Protein AF-A0A838S7A2-F1 (afdb_monomer_lite)

Structure (mmCIF, N/CA/C/O backbone):
data_AF-A0A838S7A2-F1
#
_entry.id   AF-A0A838S7A2-F1
#
loop_
_atom_site.group_PDB
_atom_site.id
_atom_site.type_symbol
_atom_site.label_atom_id
_atom_site.label_alt_id
_atom_site.label_comp_id
_atom_site.label_asym_id
_atom_site.label_entity_id
_atom_site.label_seq_id
_atom_site.pdbx_PDB_ins_code
_atom_site.Cartn_x
_atom_site.Cartn_y
_atom_site.Cartn_z
_atom_site.occupancy
_atom_site.B_iso_or_equiv
_atom_site.auth_seq_id
_atom_site.auth_comp_id
_atom_site.auth_asym_id
_atom_site.auth_atom_id
_atom_site.pdbx_PDB_model_num
ATOM 1 N N . MET A 1 1 ? -54.955 55.765 93.722 1.00 52.03 1 MET A N 1
ATOM 2 C CA . MET A 1 1 ? -54.702 56.461 92.444 1.00 52.03 1 MET A CA 1
ATOM 3 C C . MET A 1 1 ? -53.681 55.641 91.677 1.00 52.03 1 MET A C 1
ATOM 5 O O . MET A 1 1 ? -52.718 55.216 92.294 1.00 52.03 1 MET A O 1
ATOM 9 N N . ALA A 1 2 ? -53.971 55.314 90.418 1.00 60.56 2 ALA A N 1
ATOM 10 C CA . ALA A 1 2 ? -53.189 54.399 89.592 1.00 60.56 2 ALA A CA 1
ATOM 11 C C . ALA A 1 2 ? -52.021 55.119 88.899 1.00 60.56 2 ALA A C 1
ATOM 13 O O . ALA A 1 2 ? -52.227 56.183 88.316 1.00 60.56 2 ALA A O 1
ATOM 14 N N . ASP A 1 3 ? -50.841 54.504 88.952 1.00 61.47 3 ASP A N 1
ATOM 15 C CA . ASP A 1 3 ? -49.668 54.816 88.130 1.00 61.47 3 ASP A CA 1
ATOM 16 C C . ASP A 1 3 ? -49.769 54.129 86.746 1.00 61.47 3 ASP A C 1
ATOM 18 O O . ASP A 1 3 ? -50.473 53.121 86.611 1.00 61.47 3 ASP A O 1
ATOM 22 N N . PRO A 1 4 ? -49.111 54.665 85.698 1.00 70.44 4 PRO A N 1
ATOM 23 C CA . PRO A 1 4 ? -49.343 54.272 84.308 1.00 70.44 4 PRO A CA 1
ATOM 24 C C . PRO A 1 4 ? -48.621 52.981 83.883 1.00 70.44 4 PRO A C 1
ATOM 26 O O . PRO A 1 4 ? -47.475 52.718 84.238 1.00 70.44 4 PRO A O 1
ATOM 29 N N . VAL A 1 5 ? -49.303 52.210 83.034 1.00 66.56 5 VAL A N 1
ATOM 30 C CA . VAL A 1 5 ? -48.802 51.024 82.323 1.00 66.56 5 VAL A CA 1
ATOM 31 C C . VAL A 1 5 ? -47.995 51.452 81.085 1.00 66.56 5 VAL A C 1
ATOM 33 O O . VAL A 1 5 ? -48.522 52.232 80.291 1.00 66.56 5 VAL A O 1
ATOM 36 N N . PRO A 1 6 ? -46.783 50.921 80.837 1.00 59.03 6 PRO A N 1
ATOM 37 C CA . PRO A 1 6 ? -46.137 51.000 79.533 1.00 59.03 6 PRO A CA 1
ATOM 38 C C . PRO A 1 6 ? -46.342 49.676 78.784 1.00 59.03 6 PRO A C 1
ATOM 40 O O . PRO A 1 6 ? -45.766 48.647 79.137 1.00 59.03 6 PRO A O 1
ATOM 43 N N . SER A 1 7 ? -47.189 49.685 77.755 1.00 60.94 7 SER A N 1
ATOM 44 C CA . SER A 1 7 ? -47.347 48.546 76.847 1.00 60.94 7 SER A CA 1
ATOM 45 C C . SER A 1 7 ? -46.321 48.649 75.727 1.00 60.94 7 SER A C 1
ATOM 47 O O . SER A 1 7 ? -46.355 49.554 74.899 1.00 60.94 7 SER A O 1
ATOM 49 N N . THR A 1 8 ? -45.397 47.705 75.791 1.00 61.09 8 THR A N 1
ATOM 50 C CA . THR A 1 8 ? -44.380 47.289 74.831 1.00 61.09 8 THR A CA 1
ATOM 51 C C . THR A 1 8 ? -44.762 47.405 73.351 1.00 61.09 8 THR A C 1
ATOM 53 O O . THR A 1 8 ? -45.829 46.966 72.927 1.00 61.09 8 THR A O 1
ATOM 56 N N . ASP A 1 9 ? -43.796 47.945 72.609 1.00 59.12 9 ASP A N 1
ATOM 57 C CA . ASP A 1 9 ? -43.583 47.942 71.159 1.00 59.12 9 ASP A CA 1
ATOM 58 C C . ASP A 1 9 ? -43.952 46.594 70.496 1.00 59.12 9 ASP A C 1
ATOM 60 O O . ASP A 1 9 ? -43.467 45.549 70.947 1.00 59.12 9 ASP A O 1
ATOM 64 N N . PRO A 1 10 ? -44.815 46.565 69.462 1.00 59.66 10 PRO A N 1
ATOM 65 C CA . PRO A 1 10 ? -45.143 45.333 68.768 1.00 59.66 10 PRO A CA 1
ATOM 66 C C . PRO A 1 10 ? -44.014 44.953 67.807 1.00 59.66 10 PRO A C 1
ATOM 68 O O . PRO A 1 10 ? -43.772 45.610 66.794 1.00 59.66 10 PRO A O 1
ATOM 71 N N . SER A 1 11 ? -43.367 43.835 68.126 1.00 57.81 11 SER A N 1
ATOM 72 C CA . SER A 1 11 ? -42.534 43.032 67.238 1.00 57.81 11 SER A CA 1
ATOM 73 C C . SER A 1 11 ? -43.092 43.020 65.810 1.00 57.81 11 SER A C 1
ATOM 75 O O . SER A 1 11 ? -44.173 42.490 65.551 1.00 57.81 11 SER A O 1
ATOM 77 N N . ARG A 1 12 ? -42.343 43.604 64.869 1.00 56.69 12 ARG A N 1
ATOM 78 C CA . ARG A 1 12 ? -42.494 43.328 63.438 1.00 56.69 12 ARG A CA 1
ATOM 79 C C . ARG A 1 12 ? -41.967 41.920 63.174 1.00 56.69 12 ARG A C 1
ATOM 81 O O . ARG A 1 12 ? -40.782 41.740 62.910 1.00 56.69 12 ARG A O 1
ATOM 88 N N . ASP A 1 13 ? -42.860 40.948 63.282 1.00 59.81 13 ASP A N 1
ATOM 89 C CA . ASP A 1 13 ? -42.707 39.637 62.664 1.00 59.81 13 ASP A CA 1
ATOM 90 C C . ASP A 1 13 ? -43.108 39.755 61.188 1.00 59.81 13 ASP A C 1
ATOM 92 O O . ASP A 1 13 ? -44.290 39.822 60.859 1.00 59.81 13 ASP A O 1
ATOM 96 N N . ASP A 1 14 ? -42.112 39.788 60.305 1.00 62.00 14 ASP A N 1
ATOM 97 C CA . ASP A 1 14 ? -42.282 39.601 58.862 1.00 62.00 14 ASP A CA 1
ATOM 98 C C . ASP A 1 14 ? -41.427 38.388 58.455 1.00 62.00 14 ASP A C 1
ATOM 100 O O . ASP A 1 14 ? -40.215 38.521 58.255 1.00 62.00 14 ASP A O 1
ATOM 104 N N . PRO A 1 15 ? -41.990 37.167 58.405 1.00 62.50 15 PRO A N 1
ATOM 105 C CA . PRO A 1 15 ? -41.345 36.039 57.770 1.00 62.50 15 PRO A CA 1
ATOM 106 C C . PRO A 1 15 ? -42.052 35.791 56.439 1.00 62.50 15 PRO A C 1
ATOM 108 O O . PRO A 1 15 ? -42.958 34.963 56.372 1.00 62.50 15 PRO A O 1
ATOM 111 N N . ASP A 1 16 ? -41.654 36.501 55.383 1.00 54.91 16 ASP A N 1
ATOM 112 C CA . ASP A 1 16 ? -42.153 36.187 54.046 1.00 54.91 16 ASP A CA 1
ATOM 113 C C . ASP A 1 16 ? -41.057 36.121 52.978 1.00 54.91 16 ASP A C 1
ATOM 115 O O . ASP A 1 16 ? -40.173 36.967 52.850 1.00 54.91 16 ASP A O 1
ATOM 119 N N . ASP A 1 17 ? -41.185 35.031 52.235 1.00 63.34 17 ASP A N 1
ATOM 120 C CA . ASP A 1 17 ? -40.637 34.710 50.932 1.00 63.34 17 ASP A CA 1
ATOM 121 C C . ASP A 1 17 ? -39.112 34.703 50.728 1.00 63.34 17 ASP A C 1
ATOM 123 O O . ASP A 1 17 ? -38.485 35.612 50.180 1.00 63.34 17 ASP A O 1
ATOM 127 N N . THR A 1 18 ? -38.498 33.553 51.018 1.00 61.59 18 THR A N 1
ATOM 128 C CA . THR A 1 18 ? -37.515 32.992 50.071 1.00 61.59 18 THR A CA 1
ATOM 129 C C . THR A 1 18 ? -37.473 31.464 50.118 1.00 61.59 18 THR A C 1
ATOM 131 O O . THR A 1 18 ? -36.409 30.850 50.197 1.00 61.59 18 THR A O 1
ATOM 134 N N . ASP A 1 19 ? -38.637 30.818 50.003 1.00 60.12 19 ASP A N 1
ATOM 135 C CA . ASP A 1 19 ? -38.698 29.387 49.682 1.00 60.12 19 ASP A CA 1
ATOM 136 C C . ASP A 1 19 ? -38.775 29.198 48.160 1.00 60.12 19 ASP A C 1
ATOM 138 O O . ASP A 1 19 ? -39.836 29.063 47.551 1.00 60.12 19 ASP A O 1
ATOM 142 N N . ARG A 1 20 ? -37.608 29.222 47.504 1.00 64.62 20 ARG A N 1
ATOM 143 C CA . ARG A 1 20 ? -37.475 28.747 46.119 1.00 64.62 20 ARG A CA 1
ATOM 144 C C . ARG A 1 20 ? -36.736 27.411 46.100 1.00 64.62 20 ARG A C 1
ATOM 146 O O . ARG A 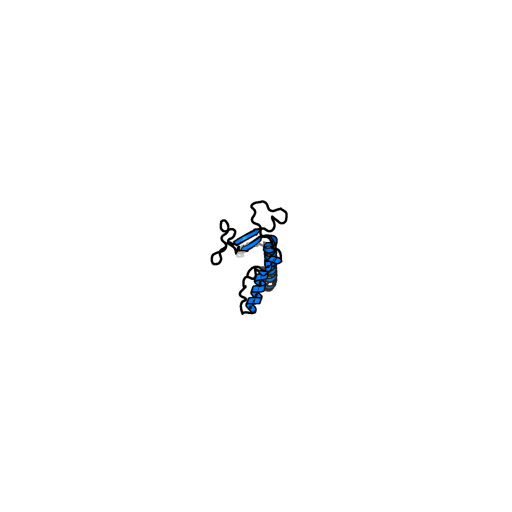1 20 ? -35.499 27.413 46.128 1.00 64.62 20 ARG A O 1
ATOM 153 N N . PRO A 1 21 ? -37.426 26.270 45.921 1.00 59.03 21 PRO A N 1
ATOM 154 C CA . PRO A 1 21 ? -36.762 25.008 45.633 1.00 59.03 21 PRO A CA 1
ATOM 155 C C . PRO A 1 21 ? -36.208 25.048 44.202 1.00 59.03 21 PRO A C 1
ATOM 157 O O . PRO A 1 21 ? -36.901 24.761 43.226 1.00 59.03 21 PRO A O 1
ATOM 160 N N . ARG A 1 22 ? -34.931 25.417 44.044 1.00 63.75 22 ARG A N 1
ATOM 161 C CA . ARG A 1 22 ? -34.247 25.293 42.747 1.00 63.75 22 ARG A CA 1
ATOM 162 C C . ARG A 1 22 ? -33.955 23.812 42.463 1.00 63.75 22 ARG A C 1
ATOM 164 O O . ARG A 1 22 ? -33.455 23.107 43.345 1.00 63.75 22 ARG A O 1
ATOM 171 N N . PRO A 1 23 ? -34.247 23.317 41.248 1.00 58.78 23 PRO A N 1
ATOM 172 C CA . PRO A 1 23 ? -34.178 21.900 40.934 1.00 58.78 23 PRO A CA 1
ATOM 173 C C . PRO A 1 23 ? -32.747 21.386 41.085 1.00 58.78 23 PRO A C 1
ATOM 175 O O . PRO A 1 23 ? -31.805 21.875 40.460 1.00 58.78 23 PRO A O 1
ATOM 178 N N . ARG A 1 24 ? -32.595 20.348 41.913 1.00 59.81 24 ARG A N 1
ATOM 179 C CA . ARG A 1 24 ? -31.386 19.529 41.993 1.00 59.81 24 ARG A CA 1
ATOM 180 C C . ARG A 1 24 ? -31.178 18.859 40.636 1.00 59.81 24 ARG A C 1
ATOM 182 O O . ARG A 1 24 ? -31.654 17.745 40.418 1.00 59.81 24 ARG A O 1
ATOM 189 N N . HIS A 1 25 ? -30.435 19.505 39.741 1.00 57.19 25 HIS A N 1
ATOM 190 C CA . HIS A 1 25 ? -29.886 18.855 38.555 1.00 57.19 25 HIS A CA 1
ATOM 191 C C . HIS A 1 25 ? -28.861 17.804 38.993 1.00 57.19 25 HIS A C 1
ATOM 193 O O . HIS A 1 25 ? -27.648 18.002 38.993 1.00 57.19 25 HIS A O 1
ATOM 199 N N . ARG A 1 26 ? -29.381 16.629 39.357 1.00 60.78 26 ARG A N 1
ATOM 200 C CA . ARG A 1 26 ? -28.657 15.363 39.366 1.00 60.78 26 ARG A CA 1
ATOM 201 C C . ARG A 1 26 ? -28.363 14.968 37.920 1.00 60.78 26 ARG A C 1
ATOM 203 O O . ARG A 1 26 ? -28.897 13.981 37.421 1.00 60.78 26 ARG A O 1
ATOM 210 N N . HIS A 1 27 ? -27.436 15.658 37.263 1.00 55.56 27 HIS A N 1
ATOM 211 C CA . HIS A 1 27 ? -26.727 15.050 36.139 1.00 55.56 27 HIS A CA 1
ATOM 212 C C . HIS A 1 27 ? -25.591 14.192 36.689 1.00 55.56 27 HIS A C 1
ATOM 214 O O . HIS A 1 27 ? -24.423 14.553 36.759 1.00 55.56 27 HIS A O 1
ATOM 220 N N . ARG A 1 28 ? -26.047 13.041 37.192 1.00 59.34 28 ARG A N 1
ATOM 221 C CA . ARG A 1 28 ? -25.452 11.713 37.067 1.00 59.34 28 ARG A CA 1
ATOM 222 C C . ARG A 1 28 ? -23.984 11.734 36.633 1.00 59.34 28 ARG A C 1
ATOM 224 O O . ARG A 1 28 ? -23.680 11.701 35.449 1.00 59.34 28 ARG A O 1
ATOM 231 N N . ARG A 1 29 ? -23.129 11.739 37.660 1.00 53.78 29 ARG A N 1
ATOM 232 C CA . ARG A 1 29 ? -21.830 11.062 37.764 1.00 53.78 29 ARG A CA 1
ATOM 233 C C . ARG A 1 29 ? -21.108 10.897 36.428 1.00 53.78 29 ARG A C 1
ATOM 235 O O . ARG A 1 29 ? -21.464 10.024 35.636 1.00 53.78 29 ARG A O 1
ATOM 242 N N . GLN A 1 30 ? -20.042 11.688 36.275 1.00 57.97 30 GLN A N 1
ATOM 243 C CA . GLN A 1 30 ? -18.845 11.363 35.498 1.00 57.97 30 GLN A CA 1
ATOM 244 C C . GLN A 1 30 ? -18.794 9.864 35.221 1.00 57.97 30 GLN A C 1
ATOM 246 O O . GLN A 1 30 ? -18.694 9.060 36.152 1.00 57.97 30 GLN A O 1
ATOM 251 N N . ARG A 1 31 ? -18.947 9.504 33.942 1.00 55.81 31 ARG A N 1
ATOM 252 C CA . ARG A 1 31 ? -18.772 8.139 33.458 1.00 55.81 31 ARG A CA 1
ATOM 253 C C . ARG A 1 31 ? -17.420 7.680 33.978 1.00 55.81 31 ARG A C 1
ATOM 255 O O . ARG A 1 31 ? -16.384 8.117 33.482 1.00 55.81 31 ARG A O 1
ATOM 262 N N . GLY A 1 32 ? -17.453 6.868 35.033 1.00 51.94 32 GLY A N 1
ATOM 263 C CA . GLY A 1 32 ? -16.267 6.247 35.581 1.00 51.94 32 GLY A CA 1
ATOM 264 C C . GLY A 1 32 ? -15.556 5.600 34.412 1.00 51.94 32 GLY A C 1
ATOM 265 O O . GLY A 1 32 ? -16.162 4.808 33.687 1.00 51.94 32 GLY A O 1
ATOM 266 N N . ARG A 1 33 ? -14.308 6.009 34.185 1.00 60.47 33 ARG A N 1
ATOM 267 C CA . ARG A 1 33 ? -13.409 5.348 33.250 1.00 60.47 33 ARG A CA 1
ATOM 268 C C . ARG A 1 33 ? -13.368 3.884 33.669 1.00 60.47 33 ARG A C 1
ATOM 270 O O . ARG A 1 33 ? -12.682 3.522 34.623 1.00 60.47 33 ARG A O 1
ATOM 277 N N . LYS A 1 34 ? -14.180 3.055 33.010 1.00 56.19 34 LYS A N 1
ATOM 278 C CA . LYS A 1 34 ? -14.180 1.611 33.197 1.00 56.19 34 LYS A CA 1
ATOM 279 C C . LYS A 1 34 ? -12.853 1.139 32.624 1.00 56.19 34 LYS A C 1
ATOM 281 O O . LYS A 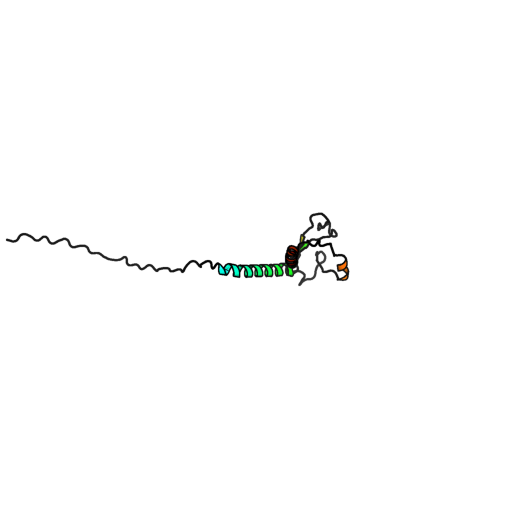1 34 ? -12.749 0.883 31.432 1.00 56.19 34 LYS A O 1
ATOM 286 N N . LYS A 1 35 ? -11.830 1.049 33.476 1.00 57.06 35 LYS A N 1
ATOM 287 C CA . LYS A 1 35 ? -10.501 0.529 33.118 1.00 57.06 35 LYS A CA 1
ATOM 288 C C . LYS A 1 35 ? -10.566 -0.883 32.503 1.00 57.06 35 LYS A C 1
ATOM 290 O O . LYS A 1 35 ? -9.664 -1.253 31.768 1.00 57.06 35 LYS A O 1
ATOM 295 N N . GLY A 1 36 ? -11.656 -1.629 32.724 1.00 59.34 36 GLY A N 1
ATOM 296 C CA . GLY A 1 36 ? -11.920 -2.916 32.067 1.00 59.34 36 GLY A CA 1
ATOM 297 C C . GLY A 1 36 ? -12.434 -2.833 30.621 1.00 59.34 36 GLY A C 1
ATOM 298 O O . GLY A 1 36 ? -12.368 -3.828 29.912 1.00 59.34 36 GLY A O 1
ATOM 299 N N . SER A 1 37 ? -12.924 -1.672 30.163 1.00 65.81 37 SER A N 1
ATOM 300 C CA . SER A 1 37 ? -13.341 -1.482 28.763 1.00 65.81 37 SER A CA 1
ATOM 301 C C . SER A 1 37 ? -12.135 -1.259 27.857 1.00 65.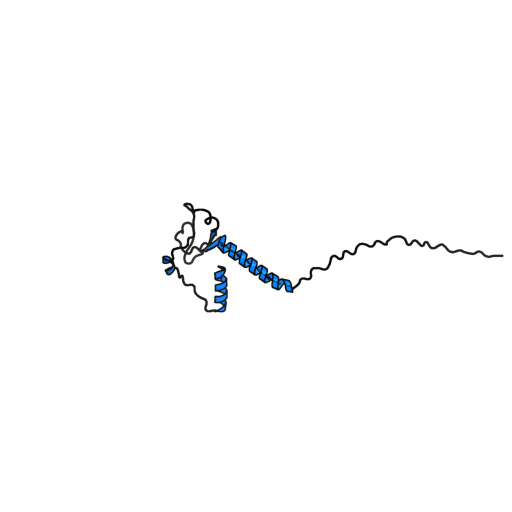81 37 SER A C 1
ATOM 303 O O . SER A 1 37 ? -12.088 -1.799 26.764 1.00 65.81 37 SER A O 1
ATOM 305 N N . PHE A 1 38 ? -11.108 -0.562 28.351 1.00 72.88 38 PHE A N 1
ATOM 306 C CA . PHE A 1 38 ? -9.920 -0.216 27.569 1.00 72.88 38 PHE A CA 1
ATOM 307 C C . PHE A 1 38 ? -9.187 -1.449 27.014 1.00 72.88 38 PHE A C 1
ATOM 309 O O . PHE A 1 38 ? -8.827 -1.477 25.845 1.00 72.88 38 PHE A O 1
ATOM 316 N N . TRP A 1 39 ? -9.047 -2.510 27.815 1.00 82.81 39 TRP A N 1
ATOM 317 C CA . TRP A 1 39 ? -8.423 -3.769 27.383 1.00 82.81 39 TRP A CA 1
ATOM 318 C C . TRP A 1 39 ? -9.261 -4.576 26.387 1.00 82.81 39 TRP A C 1
ATOM 320 O O . TRP A 1 39 ? -8.720 -5.439 25.707 1.00 82.81 39 TRP A O 1
ATOM 330 N N . ARG A 1 40 ? -10.567 -4.311 26.286 1.00 84.00 40 ARG A N 1
ATOM 331 C CA . ARG A 1 40 ? -11.461 -4.934 25.299 1.00 84.00 40 ARG A CA 1
ATOM 332 C C . ARG A 1 40 ? -11.637 -4.061 24.055 1.00 84.00 40 ARG A C 1
ATOM 334 O O . ARG A 1 40 ? -11.793 -4.585 22.959 1.00 84.00 40 ARG A O 1
ATOM 341 N N . GLU A 1 41 ? -11.584 -2.747 24.216 1.00 85.69 41 GLU A N 1
ATOM 342 C CA . GLU A 1 41 ? -11.637 -1.762 23.136 1.00 85.69 41 GLU A CA 1
ATOM 343 C C . GLU A 1 41 ? -10.328 -1.733 22.339 1.00 85.69 41 GLU A C 1
ATOM 345 O O . GLU A 1 41 ? -10.375 -1.630 21.117 1.00 85.69 41 GLU A O 1
ATOM 350 N N . LEU A 1 42 ? -9.174 -1.901 22.996 1.00 90.69 42 LEU A N 1
ATOM 351 C CA . LEU A 1 42 ? -7.861 -1.897 22.345 1.00 90.69 42 LEU A CA 1
ATOM 352 C C . LEU A 1 42 ? -7.716 -3.010 21.281 1.00 90.69 42 LEU A C 1
ATOM 354 O O . LEU A 1 42 ? -7.353 -2.674 20.154 1.00 90.69 42 LEU A O 1
ATOM 358 N N . PRO A 1 43 ? -8.049 -4.293 21.544 1.00 92.50 43 PRO A N 1
ATOM 359 C CA . PRO A 1 43 ? -8.011 -5.338 20.522 1.00 92.50 43 PRO A CA 1
ATOM 360 C C . PRO A 1 43 ? -8.985 -5.083 19.374 1.00 92.50 43 PRO A C 1
ATOM 362 O O . PRO A 1 43 ? -8.632 -5.300 18.223 1.00 92.50 43 PRO A O 1
ATOM 365 N N . ILE A 1 44 ? -10.200 -4.606 19.664 1.00 92.31 44 ILE A N 1
ATOM 366 C CA . ILE A 1 44 ? -11.203 -4.325 18.625 1.00 92.31 44 ILE A CA 1
ATOM 367 C C . ILE A 1 44 ? -10.708 -3.203 17.710 1.00 92.31 44 ILE A C 1
ATOM 369 O O . ILE A 1 44 ? -10.800 -3.323 16.488 1.00 92.31 44 ILE A O 1
ATOM 373 N N . LEU A 1 45 ? -10.147 -2.139 18.286 1.00 92.94 45 LEU A N 1
ATOM 374 C CA . LEU A 1 45 ? -9.565 -1.036 17.529 1.00 92.94 45 LEU A CA 1
ATOM 375 C C . LEU A 1 45 ? -8.374 -1.510 16.689 1.00 92.94 45 LEU A C 1
ATOM 377 O O . LEU A 1 45 ? -8.301 -1.184 15.508 1.00 92.94 45 LEU A O 1
ATOM 381 N N . LEU A 1 46 ? -7.484 -2.316 17.278 1.00 93.25 46 LEU A N 1
ATOM 382 C CA . LEU A 1 46 ? -6.323 -2.879 16.591 1.00 93.25 46 LEU A CA 1
ATOM 383 C C . LEU A 1 46 ? -6.746 -3.759 15.410 1.00 93.25 46 LEU A C 1
ATOM 385 O O . LEU A 1 46 ? -6.255 -3.571 14.302 1.00 93.25 46 LEU A O 1
ATOM 389 N N . VAL A 1 47 ? -7.690 -4.678 15.621 1.00 95.12 47 VAL A N 1
ATOM 390 C CA . VAL A 1 47 ? -8.224 -5.545 14.563 1.00 95.12 47 VAL A CA 1
ATOM 391 C C . VAL A 1 47 ? -8.896 -4.715 13.475 1.00 95.12 47 VAL A C 1
ATOM 393 O O . VAL A 1 47 ? -8.646 -4.947 12.298 1.00 95.12 47 VAL A O 1
ATOM 396 N N . THR A 1 48 ? -9.701 -3.718 13.844 1.00 95.25 48 THR A N 1
ATOM 397 C CA . THR A 1 48 ? -10.360 -2.844 12.862 1.00 95.25 48 THR A CA 1
ATOM 398 C C . THR A 1 48 ? -9.334 -2.089 12.022 1.00 95.25 48 THR A C 1
ATOM 400 O O . THR A 1 48 ? -9.458 -2.053 10.800 1.00 95.25 48 THR A O 1
ATOM 403 N N . ALA A 1 49 ? -8.290 -1.542 12.649 1.00 94.75 49 ALA A N 1
ATOM 404 C CA . ALA A 1 49 ? -7.197 -0.885 11.943 1.00 94.75 49 ALA A CA 1
ATOM 405 C C . ALA A 1 49 ? -6.481 -1.854 10.989 1.00 94.75 49 ALA A C 1
ATOM 407 O O . ALA A 1 49 ? -6.323 -1.531 9.817 1.00 94.75 49 ALA A O 1
ATOM 408 N N . LEU A 1 50 ? -6.130 -3.062 11.448 1.00 93.69 50 LEU A N 1
ATOM 409 C CA . LEU A 1 50 ? -5.486 -4.084 10.617 1.00 93.69 50 LEU A CA 1
ATOM 410 C C . LEU A 1 50 ? -6.348 -4.492 9.418 1.00 93.69 50 LEU A C 1
ATOM 412 O O . LEU A 1 50 ? -5.837 -4.583 8.305 1.00 93.69 50 LEU A O 1
ATOM 416 N N . VAL A 1 51 ? -7.651 -4.699 9.621 1.00 94.25 51 VAL A N 1
ATOM 417 C CA . VAL A 1 51 ? -8.589 -5.047 8.544 1.00 94.25 51 VAL A CA 1
ATOM 418 C C . VAL A 1 51 ? -8.690 -3.912 7.531 1.00 94.25 51 VAL A C 1
ATOM 420 O O . VAL A 1 51 ? -8.571 -4.155 6.331 1.00 94.25 51 VAL A O 1
ATOM 423 N N . LEU A 1 52 ? -8.868 -2.671 7.991 1.00 93.44 52 LEU A N 1
ATOM 424 C CA . LEU A 1 52 ? -8.925 -1.509 7.102 1.00 93.44 52 LEU A CA 1
ATOM 425 C C . LEU A 1 52 ? -7.624 -1.353 6.310 1.00 93.44 52 LEU A C 1
ATOM 427 O O . LEU A 1 52 ? -7.667 -1.196 5.091 1.00 93.44 52 LEU A O 1
ATOM 431 N N . THR A 1 53 ? -6.472 -1.457 6.972 1.00 88.81 53 THR A N 1
ATOM 432 C CA . THR A 1 53 ? -5.164 -1.401 6.314 1.00 88.81 53 THR A CA 1
ATOM 433 C C . THR A 1 53 ? -5.002 -2.522 5.290 1.00 88.81 53 THR A C 1
ATOM 435 O O . THR A 1 53 ? -4.606 -2.244 4.160 1.00 88.81 53 THR A O 1
ATOM 438 N N . PHE A 1 54 ? -5.353 -3.762 5.636 1.00 87.38 54 PHE A N 1
ATOM 439 C CA . PHE A 1 54 ? -5.282 -4.900 4.720 1.00 87.38 54 PHE A CA 1
ATOM 440 C C . PHE A 1 54 ? -6.155 -4.686 3.479 1.00 87.38 54 PHE A C 1
ATOM 442 O O . PHE A 1 54 ? -5.693 -4.902 2.358 1.00 87.38 54 PHE A O 1
ATOM 449 N N . LEU A 1 55 ? -7.393 -4.213 3.652 1.00 86.31 55 LEU A N 1
ATOM 450 C CA . LEU A 1 55 ? -8.295 -3.926 2.535 1.00 86.31 55 LEU A CA 1
ATOM 451 C C . LEU A 1 55 ? -7.742 -2.818 1.633 1.00 86.31 55 LEU A C 1
ATOM 453 O O . LEU A 1 55 ? -7.718 -2.983 0.413 1.00 86.31 55 LEU A O 1
ATOM 457 N N . ILE A 1 56 ? -7.245 -1.726 2.217 1.00 86.31 56 ILE A N 1
ATOM 458 C CA . ILE A 1 56 ? -6.670 -0.611 1.456 1.00 86.31 56 ILE A CA 1
ATOM 459 C C . ILE A 1 56 ? -5.435 -1.066 0.676 1.00 86.31 56 ILE A C 1
ATOM 461 O O . ILE A 1 56 ? -5.349 -0.831 -0.529 1.00 86.31 56 ILE A O 1
ATOM 465 N N . GLN A 1 57 ? -4.502 -1.765 1.319 1.00 82.50 57 GLN A N 1
ATOM 466 C CA . GLN A 1 57 ? -3.272 -2.203 0.657 1.00 82.50 57 GLN A CA 1
ATOM 467 C C . GLN A 1 57 ? -3.515 -3.268 -0.422 1.00 82.50 57 GLN A C 1
ATOM 469 O O . GLN A 1 57 ? -2.816 -3.322 -1.441 1.00 82.50 57 GLN A O 1
ATOM 474 N N . THR A 1 58 ? -4.510 -4.130 -0.206 1.00 76.75 58 THR A N 1
ATOM 475 C CA . THR A 1 58 ? -4.827 -5.223 -1.131 1.00 76.75 58 THR A CA 1
ATOM 476 C C . THR A 1 58 ? -5.605 -4.728 -2.344 1.00 76.75 58 THR A C 1
ATOM 478 O O . THR A 1 58 ? -5.299 -5.147 -3.462 1.00 76.75 58 THR A O 1
ATOM 481 N N . PHE A 1 59 ? -6.589 -3.847 -2.145 1.00 78.81 59 PHE A N 1
ATOM 482 C CA . PHE A 1 59 ? -7.535 -3.463 -3.196 1.00 78.81 59 PHE A CA 1
ATOM 483 C C . PHE A 1 59 ? -7.323 -2.067 -3.770 1.00 78.81 59 PHE A C 1
ATOM 485 O O . PHE A 1 59 ? -7.647 -1.876 -4.937 1.00 78.81 59 PHE A O 1
ATOM 492 N N . LEU A 1 60 ? -6.815 -1.113 -2.988 1.00 80.06 60 LEU A N 1
ATOM 493 C CA . LEU A 1 60 ? -6.685 0.271 -3.436 1.00 80.06 60 LEU A CA 1
ATOM 494 C C . LEU A 1 60 ? -5.272 0.533 -3.940 1.00 80.06 60 LEU A C 1
ATOM 496 O O . LEU A 1 60 ? -5.076 0.744 -5.132 1.00 80.06 60 LEU A O 1
ATOM 500 N N . ALA A 1 61 ? -4.287 0.479 -3.045 1.00 76.06 61 ALA A N 1
ATOM 501 C CA . ALA A 1 61 ? -2.957 0.979 -3.346 1.00 76.06 61 ALA A CA 1
ATOM 502 C C . ALA A 1 61 ? -1.865 0.133 -2.691 1.00 76.06 61 ALA A C 1
ATOM 504 O O . ALA A 1 61 ? -1.861 -0.049 -1.476 1.00 76.06 61 ALA A O 1
ATOM 505 N N . ARG A 1 62 ? -0.906 -0.361 -3.483 1.00 74.88 62 ARG A N 1
ATOM 506 C CA . ARG A 1 62 ? 0.286 -1.043 -2.946 1.00 74.88 62 ARG A CA 1
ATOM 507 C C . ARG A 1 62 ? 1.543 -0.358 -3.440 1.00 74.88 62 ARG A C 1
ATOM 509 O O . ARG A 1 62 ? 1.670 -0.103 -4.634 1.00 74.88 62 ARG A O 1
ATOM 516 N N . VAL A 1 63 ? 2.455 -0.090 -2.513 1.00 76.88 63 VAL A N 1
ATOM 517 C CA . VAL A 1 63 ? 3.772 0.452 -2.833 1.00 76.88 63 VAL A CA 1
ATOM 518 C C . VAL A 1 63 ? 4.658 -0.690 -3.313 1.00 76.88 63 VAL A C 1
ATOM 520 O O . VAL A 1 63 ? 4.799 -1.694 -2.614 1.00 76.88 63 VAL A O 1
ATOM 523 N N . TYR A 1 64 ? 5.242 -0.535 -4.495 1.00 74.19 64 TYR A N 1
ATOM 524 C CA . TYR A 1 64 ? 6.277 -1.422 -5.010 1.00 74.19 64 TYR A CA 1
ATOM 525 C C . TYR A 1 64 ? 7.572 -0.633 -5.182 1.00 74.19 64 TYR A C 1
ATOM 527 O O . TYR A 1 64 ? 7.559 0.541 -5.548 1.00 74.19 64 TYR A O 1
ATOM 535 N N . VAL A 1 65 ? 8.692 -1.283 -4.884 1.00 69.19 65 VAL A N 1
ATOM 536 C CA . VAL A 1 65 ? 10.024 -0.773 -5.216 1.00 69.19 65 VAL A CA 1
ATOM 537 C C . VAL A 1 65 ? 10.366 -1.304 -6.598 1.00 69.19 65 VAL A C 1
ATOM 539 O O . VAL A 1 65 ? 10.110 -2.478 -6.865 1.00 69.19 65 VAL A O 1
ATOM 542 N N . ILE A 1 66 ? 10.923 -0.464 -7.464 1.00 68.56 66 ILE A N 1
ATOM 543 C CA . ILE A 1 66 ? 11.393 -0.888 -8.785 1.00 68.56 66 ILE A CA 1
ATOM 544 C C . ILE A 1 66 ? 12.868 -1.300 -8.661 1.00 68.56 66 ILE A C 1
ATOM 546 O O . ILE A 1 66 ? 13.713 -0.433 -8.453 1.00 68.56 66 ILE A O 1
ATOM 550 N N . PRO A 1 67 ? 13.205 -2.604 -8.743 1.00 56.66 67 PRO A N 1
ATOM 551 C CA . PRO A 1 67 ? 14.569 -3.075 -8.505 1.00 56.66 67 PRO A CA 1
ATOM 552 C C . PRO A 1 67 ? 15.469 -2.988 -9.749 1.00 56.66 67 PRO A C 1
ATOM 554 O O . PRO A 1 67 ? 16.664 -3.242 -9.639 1.00 56.66 67 PRO A O 1
ATOM 557 N N . SER A 1 68 ? 14.917 -2.672 -10.929 1.00 57.12 68 SER A N 1
ATOM 558 C CA . SER A 1 68 ? 15.642 -2.723 -12.204 1.00 57.12 68 SER A CA 1
ATOM 559 C C . SER A 1 68 ? 15.520 -1.440 -13.025 1.00 57.12 68 SER A C 1
ATOM 561 O O . SER A 1 68 ? 14.419 -0.956 -13.287 1.00 57.12 68 SER A O 1
ATOM 563 N N . ALA A 1 69 ? 16.659 -0.997 -13.539 1.00 56.44 69 ALA A N 1
ATOM 564 C CA . ALA A 1 69 ? 16.908 0.237 -14.275 1.00 56.44 69 ALA A CA 1
ATOM 565 C C . ALA A 1 69 ? 16.396 0.270 -15.736 1.00 56.44 69 ALA A C 1
ATOM 567 O O . ALA A 1 69 ? 16.788 1.118 -16.531 1.00 56.44 69 ALA A O 1
ATOM 568 N N . SER A 1 70 ? 15.504 -0.638 -16.146 1.00 60.91 70 SER A N 1
ATOM 569 C CA . SER A 1 70 ? 15.049 -0.690 -17.550 1.00 60.91 70 SER A CA 1
ATOM 570 C C . SER A 1 70 ? 14.215 0.532 -17.973 1.00 60.91 70 SER A C 1
ATOM 572 O O . SER A 1 70 ? 14.008 0.740 -19.166 1.00 60.91 70 SER A O 1
ATOM 574 N N . MET A 1 71 ? 13.733 1.324 -17.011 1.00 62.09 71 MET A N 1
ATOM 575 C CA . MET A 1 71 ? 13.048 2.603 -17.225 1.00 62.09 71 MET A CA 1
ATOM 576 C C . MET A 1 71 ? 13.892 3.789 -16.723 1.00 62.09 71 MET A C 1
ATOM 578 O O . MET A 1 71 ? 13.330 4.788 -16.290 1.00 62.09 71 MET A O 1
ATOM 582 N N . GLU A 1 72 ? 15.226 3.699 -16.771 1.00 53.53 72 GLU A N 1
ATOM 583 C CA . GLU A 1 72 ? 16.173 4.686 -16.208 1.00 53.53 72 GLU A CA 1
ATOM 584 C C . GLU A 1 72 ? 15.918 6.152 -16.597 1.00 53.53 72 GLU A C 1
ATOM 586 O O . GLU A 1 72 ? 16.227 7.055 -15.825 1.00 53.53 72 GLU A O 1
ATOM 591 N N . GLN A 1 73 ? 15.323 6.414 -17.765 1.00 54.56 73 GLN A N 1
ATOM 592 C CA . GLN A 1 73 ? 14.967 7.774 -18.195 1.00 54.56 73 GLN A CA 1
ATOM 593 C C . GLN A 1 73 ? 13.716 8.339 -17.477 1.00 54.56 73 GLN A C 1
ATOM 595 O O . GLN A 1 73 ? 13.361 9.495 -17.687 1.00 54.56 73 GLN A O 1
ATOM 600 N N . THR A 1 74 ? 13.016 7.550 -16.649 1.00 60.16 74 THR A N 1
ATOM 601 C CA . THR A 1 74 ? 11.765 7.938 -15.956 1.00 60.16 74 THR A CA 1
ATOM 602 C C . THR A 1 74 ? 11.680 7.455 -14.497 1.00 60.16 74 THR A C 1
ATOM 604 O O . THR A 1 74 ? 11.049 8.130 -13.690 1.00 60.16 74 THR A O 1
ATOM 607 N N . LEU A 1 75 ? 12.314 6.334 -14.129 1.00 53.88 75 LEU A N 1
ATOM 608 C CA . LEU A 1 75 ? 12.344 5.774 -12.768 1.00 53.88 75 LEU A CA 1
ATOM 609 C C . LEU A 1 75 ? 13.763 5.309 -12.411 1.00 53.88 75 LEU A C 1
ATOM 611 O O . LEU A 1 75 ? 14.359 4.501 -13.129 1.00 53.88 75 LEU A O 1
ATOM 615 N N . GLN A 1 76 ? 14.296 5.792 -11.288 1.00 56.38 76 GLN A N 1
ATOM 616 C CA . GLN A 1 76 ? 15.631 5.445 -10.803 1.00 56.38 76 GLN A CA 1
ATOM 617 C C . GLN A 1 76 ? 15.566 4.146 -9.984 1.00 56.38 76 GLN A C 1
ATOM 619 O O . GLN A 1 76 ? 15.213 4.139 -8.804 1.00 56.38 76 GLN A O 1
ATOM 624 N N . GLY A 1 77 ? 15.895 3.021 -10.622 1.00 57.94 77 GLY A N 1
ATOM 625 C CA . GLY A 1 77 ? 16.109 1.736 -9.952 1.00 57.94 77 GLY A CA 1
ATOM 626 C C . GLY A 1 77 ? 17.544 1.274 -10.176 1.00 57.94 77 GLY A C 1
ATOM 627 O O . GLY A 1 77 ? 17.849 0.786 -11.256 1.00 57.94 77 GLY A O 1
ATOM 628 N N . CYS A 1 78 ? 18.433 1.431 -9.196 1.00 60.34 78 CYS A N 1
ATOM 629 C CA . CYS A 1 78 ? 19.838 1.030 -9.309 1.00 60.34 78 CYS A CA 1
ATOM 630 C C . CYS A 1 78 ? 20.261 0.149 -8.131 1.00 60.34 78 CYS A C 1
ATOM 632 O O . CYS A 1 78 ? 19.959 0.418 -6.967 1.00 60.34 78 CYS A O 1
ATOM 634 N N . THR A 1 79 ? 21.013 -0.913 -8.421 1.00 57.44 79 THR A N 1
ATOM 635 C CA . THR A 1 79 ? 21.586 -1.797 -7.400 1.00 57.44 79 THR A CA 1
ATOM 636 C C . THR A 1 79 ? 22.653 -1.045 -6.601 1.00 57.44 79 THR A C 1
ATOM 638 O O . THR A 1 79 ? 23.780 -0.892 -7.066 1.00 57.44 79 THR A O 1
ATOM 641 N N . GLY A 1 80 ? 22.290 -0.563 -5.408 1.00 62.12 80 GLY A N 1
ATOM 642 C CA . GLY A 1 80 ? 23.192 0.142 -4.487 1.00 62.12 80 GLY A CA 1
ATOM 643 C C . GLY A 1 80 ? 22.887 1.628 -4.260 1.00 62.12 80 GLY A C 1
ATOM 644 O O . GLY A 1 80 ? 23.591 2.258 -3.474 1.00 62.12 80 GLY A O 1
ATOM 645 N N . CYS A 1 81 ? 21.844 2.187 -4.882 1.00 65.62 81 CYS A N 1
ATOM 646 C CA . CYS A 1 81 ? 21.378 3.551 -4.605 1.00 65.62 81 CYS A CA 1
ATOM 647 C C . CYS A 1 81 ? 19.905 3.595 -4.152 1.00 65.62 81 CYS A C 1
ATOM 649 O O . CYS A 1 81 ? 19.254 2.563 -3.978 1.00 65.62 81 CYS A O 1
ATOM 651 N N . THR A 1 82 ? 19.403 4.797 -3.848 1.00 65.31 82 THR A N 1
ATOM 652 C CA . THR A 1 82 ? 18.031 5.011 -3.368 1.00 65.31 82 THR A CA 1
ATOM 653 C C . THR A 1 82 ? 17.034 4.713 -4.484 1.00 65.31 82 THR A C 1
ATOM 655 O O . THR A 1 82 ? 16.890 5.506 -5.403 1.00 65.31 82 THR A O 1
ATOM 658 N N . ASN A 1 83 ? 16.348 3.575 -4.391 1.00 69.31 83 ASN A N 1
ATOM 659 C CA . ASN A 1 83 ? 15.343 3.172 -5.373 1.00 69.31 83 ASN A CA 1
ATOM 660 C C . ASN A 1 83 ? 14.028 3.946 -5.211 1.00 69.31 83 ASN A C 1
ATOM 662 O O . ASN A 1 83 ? 13.554 4.154 -4.084 1.00 69.31 83 ASN A O 1
ATOM 666 N N . ASP A 1 84 ? 13.394 4.262 -6.339 1.00 71.88 84 ASP A N 1
ATOM 667 C CA . ASP A 1 84 ? 12.066 4.868 -6.372 1.00 71.88 84 ASP A CA 1
ATOM 668 C C . ASP A 1 84 ? 10.971 3.905 -5.884 1.00 71.88 84 ASP A C 1
ATOM 670 O O . ASP A 1 84 ? 10.982 2.689 -6.118 1.00 71.88 84 ASP A O 1
ATOM 674 N N . ARG A 1 85 ? 9.986 4.483 -5.187 1.00 78.00 85 ARG A N 1
ATOM 675 C CA . ARG A 1 85 ? 8.798 3.789 -4.680 1.00 78.00 85 ARG A CA 1
ATOM 676 C C . ARG A 1 85 ? 7.588 4.237 -5.481 1.00 78.00 85 ARG A C 1
ATOM 678 O O . ARG A 1 85 ? 7.197 5.398 -5.405 1.00 78.00 85 ARG A O 1
ATOM 685 N N . VAL A 1 86 ? 6.962 3.312 -6.197 1.00 76.50 86 VAL A N 1
ATOM 686 C CA . VAL A 1 86 ? 5.757 3.594 -6.983 1.00 76.50 86 VAL A CA 1
ATOM 687 C C . VAL A 1 86 ? 4.515 3.103 -6.251 1.00 76.50 86 VAL A C 1
ATOM 689 O O . VAL A 1 86 ? 4.511 2.020 -5.659 1.00 76.50 86 VAL A O 1
ATOM 692 N N . LEU A 1 87 ? 3.450 3.904 -6.280 1.00 77.44 87 LEU A N 1
ATOM 693 C CA . LEU A 1 87 ? 2.149 3.535 -5.735 1.00 77.44 87 LEU A CA 1
ATOM 694 C C . LEU A 1 87 ? 1.270 2.999 -6.867 1.00 77.44 87 LEU A C 1
ATOM 696 O O . LEU A 1 87 ? 0.939 3.731 -7.793 1.00 77.44 87 LEU A O 1
ATOM 700 N N . VAL A 1 88 ? 0.891 1.725 -6.790 1.00 78.06 88 VAL A N 1
ATOM 701 C CA . VAL A 1 88 ? 0.043 1.092 -7.808 1.00 78.06 88 VAL A CA 1
ATOM 702 C C . VAL A 1 88 ? -1.413 1.167 -7.382 1.00 78.06 88 VAL A C 1
ATOM 704 O O . VAL A 1 88 ? -1.785 0.502 -6.410 1.00 78.06 88 VAL A O 1
ATOM 707 N N . ASP A 1 89 ? -2.216 1.915 -8.139 1.00 80.56 89 ASP A N 1
ATOM 708 C CA . ASP A 1 89 ? -3.677 1.903 -8.050 1.00 80.56 89 ASP A CA 1
ATOM 709 C C . ASP A 1 89 ? -4.228 0.636 -8.721 1.00 80.56 89 ASP A C 1
ATOM 711 O O . ASP A 1 89 ? -4.030 0.397 -9.914 1.00 80.56 89 ASP A O 1
ATOM 715 N N . LYS A 1 90 ? -4.896 -0.209 -7.933 1.00 75.88 90 LYS A N 1
ATOM 716 C CA . LYS A 1 90 ? -5.492 -1.464 -8.413 1.00 75.88 90 LYS A CA 1
ATOM 717 C C . LYS A 1 90 ? -6.967 -1.342 -8.785 1.00 75.88 90 LYS A C 1
ATOM 719 O O . LYS A 1 90 ? -7.528 -2.308 -9.303 1.00 75.88 90 LYS A O 1
ATOM 724 N N . VAL A 1 91 ? -7.609 -0.212 -8.505 1.00 77.31 91 VAL A N 1
ATOM 725 C CA . VAL A 1 91 ? -9.043 -0.006 -8.741 1.00 77.31 91 VAL A CA 1
ATOM 726 C C . VAL A 1 91 ? -9.289 0.398 -10.189 1.00 77.31 91 VAL A C 1
ATOM 728 O O . VAL A 1 91 ? -10.190 -0.151 -10.822 1.00 77.31 91 VAL A O 1
ATOM 731 N N . VAL A 1 92 ? -8.463 1.301 -10.726 1.00 72.88 92 VAL A N 1
ATOM 732 C CA . VAL A 1 92 ? -8.636 1.884 -12.071 1.00 72.88 92 VAL A CA 1
ATOM 733 C C . VAL A 1 92 ? -8.669 0.806 -13.160 1.00 72.88 92 VAL A C 1
ATOM 735 O O . VAL A 1 92 ? -9.616 0.741 -13.940 1.00 72.88 92 VAL A O 1
ATOM 738 N N . TYR A 1 93 ? -7.710 -0.120 -13.146 1.00 69.38 93 TYR A N 1
ATOM 739 C CA . TYR A 1 93 ? -7.609 -1.186 -14.154 1.00 69.38 93 TYR A CA 1
ATOM 740 C C . TYR A 1 93 ? -8.383 -2.463 -13.801 1.00 69.38 93 TYR A C 1
ATOM 742 O O . TYR A 1 93 ? -8.205 -3.500 -14.435 1.00 69.38 93 TYR A O 1
ATOM 750 N N . ARG A 1 94 ? -9.255 -2.419 -12.783 1.00 73.12 94 ARG A N 1
ATOM 751 C CA . ARG A 1 94 ? -10.189 -3.523 -12.503 1.00 73.12 94 ARG A CA 1
ATOM 752 C C . ARG A 1 94 ? -11.458 -3.440 -13.348 1.00 73.12 94 ARG A C 1
ATOM 754 O O . ARG A 1 94 ? -12.127 -4.453 -13.531 1.00 73.12 94 ARG A O 1
ATOM 761 N N . PHE A 1 95 ? -11.779 -2.241 -13.831 1.00 76.12 95 PHE A N 1
ATOM 762 C CA . PHE A 1 95 ? -12.991 -1.946 -14.597 1.00 76.12 95 PHE A CA 1
ATOM 763 C C . PHE A 1 95 ? -12.705 -1.289 -15.956 1.00 76.12 95 PHE A C 1
ATOM 765 O O . PHE A 1 95 ? -13.644 -1.029 -16.702 1.00 76.12 95 PHE A O 1
ATOM 772 N N . GLY A 1 96 ? -11.437 -1.017 -16.275 1.00 77.88 96 GLY A N 1
ATOM 773 C CA . GLY A 1 96 ? -11.006 -0.395 -17.525 1.00 77.88 96 GLY A CA 1
ATOM 774 C C . GLY A 1 96 ? -9.773 -1.080 -18.108 1.00 77.88 96 GLY A C 1
ATOM 775 O O . GLY A 1 96 ? -9.044 -1.777 -17.400 1.00 77.88 96 GLY A O 1
ATOM 776 N N . GLU A 1 97 ? -9.555 -0.879 -19.403 1.00 81.31 97 GLU A N 1
ATOM 777 C CA . GLU A 1 97 ? -8.399 -1.406 -20.130 1.00 81.31 97 GLU A CA 1
ATOM 778 C C . GLU A 1 97 ? -7.231 -0.404 -20.099 1.00 81.31 97 GLU A C 1
ATOM 780 O O . GLU A 1 97 ? -7.466 0.809 -20.119 1.00 81.31 97 GLU A O 1
ATOM 785 N N . PRO A 1 98 ? -5.973 -0.879 -20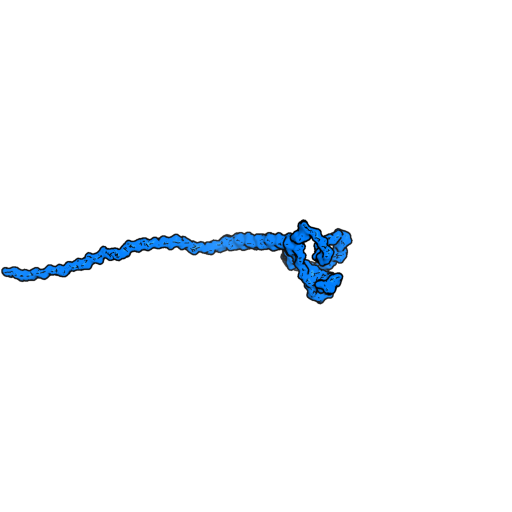.037 1.00 84.69 98 PRO A N 1
ATOM 786 C CA . PRO A 1 98 ? -4.803 -0.009 -20.089 1.00 84.69 98 PRO A CA 1
ATOM 787 C C . PRO A 1 98 ? -4.633 0.619 -21.476 1.00 84.69 98 PRO A C 1
ATOM 789 O O . PRO A 1 98 ? -4.814 -0.047 -22.498 1.00 84.69 98 PRO A O 1
ATOM 792 N N . SER A 1 99 ? -4.257 1.896 -21.512 1.00 83.25 99 SER A N 1
ATOM 793 C CA . SER A 1 99 ? -4.002 2.647 -22.743 1.00 83.25 99 SER A CA 1
ATOM 794 C C . SER A 1 99 ? -2.505 2.702 -23.077 1.00 83.25 99 SER A C 1
ATOM 796 O O . SER A 1 99 ? -1.652 2.556 -22.195 1.00 83.25 99 SER A O 1
ATOM 798 N N . PRO A 1 100 ? -2.135 2.930 -24.353 1.00 84.19 100 PRO A N 1
ATOM 799 C CA . PRO A 1 100 ? -0.740 3.142 -24.725 1.00 84.19 100 PRO A CA 1
ATOM 800 C C . PRO A 1 100 ? -0.137 4.329 -23.957 1.00 84.19 100 PRO A C 1
ATOM 802 O O . PRO A 1 100 ? -0.636 5.447 -24.056 1.00 84.19 100 PRO A O 1
ATOM 805 N N . GLY A 1 101 ? 0.944 4.081 -23.212 1.00 80.25 101 GLY A N 1
ATOM 806 C CA . GLY A 1 101 ? 1.605 5.072 -22.351 1.00 80.25 101 GLY A CA 1
ATOM 807 C C . GLY A 1 101 ? 1.446 4.816 -20.848 1.00 80.25 101 GLY A C 1
ATOM 808 O O . GLY A 1 101 ? 2.195 5.398 -20.064 1.00 80.25 101 GLY A O 1
ATOM 809 N N . ASP A 1 102 ? 0.546 3.916 -20.442 1.00 82.31 102 ASP A N 1
ATOM 810 C CA . ASP A 1 102 ? 0.353 3.570 -19.033 1.00 82.31 102 ASP A CA 1
ATOM 811 C C . ASP A 1 102 ? 1.457 2.639 -18.507 1.00 82.31 102 ASP A C 1
ATOM 813 O O . ASP A 1 102 ? 1.818 1.635 -19.126 1.00 82.31 102 ASP A O 1
ATOM 817 N N . VAL A 1 103 ? 1.966 2.938 -17.308 1.00 77.50 103 VAL A N 1
ATOM 818 C CA . VAL A 1 103 ? 2.891 2.058 -16.582 1.00 77.50 103 VAL A CA 1
ATOM 819 C C . VAL A 1 103 ? 2.077 1.087 -15.732 1.00 77.50 103 VAL A C 1
ATOM 821 O O . VAL A 1 103 ? 1.467 1.475 -14.735 1.00 77.50 103 VAL A O 1
ATOM 824 N N . VAL A 1 104 ? 2.077 -0.191 -16.113 1.00 81.62 104 VAL A N 1
ATOM 825 C CA . VAL A 1 104 ? 1.276 -1.234 -15.458 1.00 81.62 104 VAL A CA 1
ATOM 826 C C . VAL A 1 104 ? 2.149 -2.320 -14.834 1.00 81.62 104 VAL A C 1
ATOM 828 O O . VAL A 1 104 ? 3.158 -2.739 -15.397 1.00 81.62 104 VAL A O 1
ATOM 831 N N . VAL A 1 105 ? 1.740 -2.810 -13.661 1.00 78.38 105 VAL A N 1
ATOM 832 C CA . VAL A 1 105 ? 2.390 -3.936 -12.974 1.00 78.38 105 VAL A CA 1
ATOM 833 C C . VAL A 1 105 ? 1.551 -5.191 -13.181 1.00 78.38 105 VAL A C 1
ATOM 835 O O . VAL A 1 105 ? 0.405 -5.259 -12.735 1.00 78.38 105 VAL A O 1
ATOM 838 N N . PHE A 1 106 ? 2.133 -6.202 -13.823 1.00 81.31 106 PHE A N 1
ATOM 839 C CA . PHE A 1 106 ? 1.490 -7.487 -14.090 1.00 81.31 106 PHE A CA 1
ATOM 840 C C . PHE A 1 106 ? 2.208 -8.628 -13.366 1.00 81.31 106 PHE A C 1
ATOM 842 O O . PHE A 1 106 ? 3.372 -8.522 -12.981 1.00 81.31 106 PHE A O 1
ATOM 849 N N . ARG A 1 107 ? 1.496 -9.740 -13.161 1.00 79.19 107 ARG A N 1
ATOM 850 C CA . ARG A 1 107 ? 2.120 -10.982 -12.694 1.00 79.19 107 ARG A CA 1
ATOM 851 C C . ARG A 1 107 ? 2.699 -11.708 -13.903 1.00 79.19 107 ARG A C 1
ATOM 853 O O . ARG A 1 107 ? 1.963 -11.978 -14.847 1.00 79.19 107 ARG A O 1
ATOM 860 N N . GLY A 1 108 ? 4.000 -11.986 -13.873 1.00 79.88 108 GLY A N 1
ATOM 861 C CA . GLY A 1 108 ? 4.651 -12.810 -14.889 1.00 79.88 108 GLY A CA 1
ATOM 862 C C . GLY A 1 108 ? 4.181 -14.272 -14.823 1.00 79.88 108 GLY A C 1
ATOM 863 O O . GLY A 1 108 ? 3.693 -14.701 -13.775 1.00 79.88 108 GLY A O 1
ATOM 864 N N . PRO A 1 109 ? 4.307 -15.031 -15.923 1.00 83.06 109 PRO A N 1
ATOM 865 C CA . PRO A 1 109 ? 4.004 -16.460 -15.944 1.00 83.06 109 PRO A CA 1
ATOM 866 C C . PRO A 1 109 ? 4.951 -17.253 -15.030 1.00 83.06 109 PRO A C 1
ATOM 868 O O . PRO A 1 109 ? 6.106 -16.868 -14.838 1.00 83.06 109 PRO A O 1
ATOM 871 N N . ASP A 1 110 ? 4.481 -18.397 -14.521 1.00 75.38 110 ASP A N 1
ATOM 872 C CA . ASP A 1 110 ? 5.216 -19.240 -13.559 1.00 75.38 110 ASP A CA 1
ATOM 873 C C . ASP A 1 110 ? 6.610 -19.663 -14.060 1.00 75.38 110 ASP A C 1
ATOM 875 O O . ASP A 1 110 ? 7.535 -19.849 -13.272 1.00 75.38 110 ASP A O 1
ATOM 879 N N . SER A 1 111 ? 6.804 -19.727 -15.382 1.00 74.25 111 SER A N 1
ATOM 880 C CA . SER A 1 111 ? 8.092 -20.013 -16.028 1.00 74.25 111 SER A CA 1
ATOM 881 C C . SER A 1 111 ? 9.205 -19.003 -15.717 1.00 74.25 111 SER A C 1
ATOM 883 O O . SER A 1 111 ? 10.365 -19.286 -15.997 1.00 74.25 111 SER A O 1
ATOM 885 N N . TRP A 1 112 ? 8.879 -17.817 -15.194 1.00 68.69 112 TRP A N 1
ATOM 886 C CA . TRP A 1 112 ? 9.848 -16.760 -14.864 1.00 68.69 112 TRP A CA 1
ATOM 887 C C . TRP A 1 112 ? 10.200 -16.702 -13.370 1.00 68.69 112 TRP A C 1
ATOM 889 O O . TRP A 1 112 ? 11.051 -15.912 -12.968 1.00 68.69 112 TRP A O 1
ATOM 899 N N . ALA A 1 113 ? 9.560 -17.521 -12.529 1.00 61.31 113 ALA A N 1
ATOM 900 C CA . ALA A 1 113 ? 9.728 -17.458 -11.078 1.00 61.31 113 ALA A CA 1
ATOM 901 C C . ALA A 1 113 ? 11.101 -17.963 -10.591 1.00 61.31 113 ALA A C 1
ATOM 903 O O . ALA A 1 113 ? 11.612 -17.449 -9.600 1.00 61.31 113 ALA A O 1
ATOM 904 N N . GLY A 1 114 ? 11.727 -18.906 -11.306 1.00 60.25 114 GLY A N 1
ATOM 905 C CA . GLY A 1 114 ? 12.993 -19.538 -10.894 1.00 60.25 114 GLY A CA 1
ATOM 906 C C . GLY A 1 114 ? 14.242 -18.649 -10.969 1.00 60.25 114 GLY A C 1
ATOM 907 O O . GLY A 1 114 ? 15.325 -19.094 -10.609 1.00 60.25 114 GLY A O 1
ATOM 908 N N . SER A 1 115 ? 14.127 -17.407 -11.451 1.00 56.75 115 SER A N 1
ATOM 909 C CA . SER A 1 115 ? 15.237 -16.441 -11.511 1.00 56.75 115 SER A CA 1
ATOM 910 C C . SER A 1 115 ? 15.079 -15.256 -10.550 1.00 56.75 115 SER A C 1
ATOM 912 O O . SER A 1 115 ? 15.910 -14.352 -10.571 1.00 56.75 115 SER A O 1
ATOM 914 N N . ALA A 1 116 ? 14.013 -15.221 -9.738 1.00 56.03 116 ALA A N 1
ATOM 915 C CA . ALA A 1 116 ? 13.679 -14.100 -8.848 1.00 56.03 116 ALA A CA 1
ATOM 916 C C . ALA A 1 116 ? 13.897 -14.402 -7.351 1.00 56.03 116 ALA A C 1
ATOM 918 O O . ALA A 1 116 ? 13.480 -13.619 -6.493 1.00 56.03 116 ALA A O 1
ATOM 919 N N . GLU A 1 117 ? 14.558 -15.513 -7.023 1.00 54.56 117 GLU A N 1
ATOM 920 C CA . GLU A 1 117 ? 15.049 -15.828 -5.677 1.00 54.56 117 GLU A CA 1
ATOM 921 C C . GLU A 1 117 ? 16.263 -14.955 -5.334 1.00 54.56 117 GLU A C 1
ATOM 923 O O . GLU A 1 117 ? 17.396 -15.408 -5.205 1.00 54.56 117 GLU A O 1
ATOM 928 N N . PHE A 1 118 ? 16.023 -13.654 -5.188 1.00 51.75 118 PHE A N 1
ATOM 929 C CA . PHE A 1 118 ? 16.969 -12.759 -4.542 1.00 51.75 118 PHE A CA 1
ATOM 930 C C . PHE A 1 118 ? 16.969 -13.081 -3.044 1.00 51.75 118 PHE A C 1
ATOM 932 O O . PHE A 1 118 ? 16.070 -12.668 -2.311 1.00 51.75 118 PHE A O 1
ATOM 939 N N . GLU A 1 119 ? 17.943 -13.903 -2.649 1.00 55.16 119 GLU A N 1
ATOM 940 C CA . GLU A 1 119 ? 18.580 -14.023 -1.331 1.00 55.16 119 GLU A CA 1
ATOM 941 C C . GLU A 1 119 ? 17.921 -13.171 -0.227 1.00 55.16 119 GLU A C 1
ATOM 943 O O . GLU A 1 119 ? 18.386 -12.083 0.121 1.00 55.16 119 GLU A O 1
ATOM 948 N N . ARG A 1 120 ? 16.825 -13.660 0.368 1.00 53.44 120 ARG A N 1
ATOM 949 C CA . ARG A 1 120 ? 16.384 -13.133 1.664 1.00 53.44 120 ARG A CA 1
ATOM 950 C C . ARG A 1 120 ? 17.325 -13.700 2.713 1.00 53.44 120 ARG A C 1
ATOM 952 O O . ARG A 1 120 ? 17.177 -14.857 3.095 1.00 53.44 120 ARG A O 1
ATOM 959 N N . SER A 1 121 ? 18.272 -12.888 3.179 1.00 56.12 121 SER A N 1
ATOM 960 C CA . SER A 1 121 ? 19.049 -13.195 4.379 1.00 56.12 121 SER A CA 1
ATOM 961 C C . SER A 1 121 ? 18.089 -13.379 5.550 1.00 56.12 121 SER A C 1
ATOM 963 O O . SER A 1 121 ? 17.504 -12.431 6.076 1.00 56.12 121 SER A O 1
ATOM 965 N N . GLU A 1 122 ? 17.872 -14.638 5.893 1.00 65.62 122 GLU A N 1
ATOM 966 C CA . GLU A 1 122 ? 16.980 -15.061 6.951 1.00 65.62 122 GLU A CA 1
ATOM 967 C C . GLU A 1 122 ? 17.682 -14.829 8.298 1.00 65.62 122 GLU A C 1
ATOM 969 O O . GLU A 1 122 ? 18.811 -15.283 8.473 1.00 65.62 122 GLU A O 1
ATOM 974 N N . PRO A 1 123 ? 17.097 -14.078 9.245 1.00 57.25 123 PRO A N 1
ATOM 975 C CA . PRO A 1 123 ? 17.770 -13.811 10.508 1.00 57.25 123 PRO A CA 1
ATOM 976 C C . PRO A 1 123 ? 17.762 -15.045 11.412 1.00 57.25 123 PRO A C 1
ATOM 978 O O . PRO A 1 123 ? 16.726 -15.682 11.603 1.00 57.25 123 PRO A O 1
ATOM 981 N N . ASP A 1 124 ? 18.897 -15.297 12.064 1.00 71.31 124 ASP A N 1
ATOM 982 C CA . ASP A 1 124 ? 19.160 -16.444 12.953 1.00 71.31 124 ASP A CA 1
ATOM 983 C C . ASP A 1 124 ? 18.255 -16.535 14.205 1.00 71.31 124 ASP A C 1
ATOM 985 O O . ASP A 1 124 ? 18.325 -17.493 14.974 1.00 71.31 124 ASP A O 1
ATOM 989 N N . ASN A 1 125 ? 17.368 -15.559 14.430 1.00 79.94 125 ASN A N 1
ATOM 990 C CA . ASN A 1 125 ? 16.527 -15.471 15.624 1.00 79.94 125 ASN A CA 1
ATOM 991 C C . ASN A 1 125 ? 15.073 -15.889 15.345 1.00 79.94 125 ASN A C 1
ATOM 993 O O . ASN A 1 125 ? 14.301 -15.145 14.738 1.00 79.94 125 ASN A O 1
ATOM 997 N N . VAL A 1 126 ? 14.654 -17.032 15.902 1.00 80.62 126 VAL A N 1
ATOM 998 C CA . VAL A 1 126 ? 13.295 -17.609 15.763 1.00 80.62 126 VAL A CA 1
ATOM 999 C C . VAL A 1 126 ? 12.150 -16.661 16.148 1.00 80.62 126 VAL A C 1
ATOM 1001 O O . VAL A 1 126 ? 11.118 -16.649 15.479 1.00 80.62 126 VAL A O 1
ATOM 1004 N N . LEU A 1 127 ? 12.320 -15.829 17.182 1.00 85.62 127 LEU A N 1
ATOM 1005 C CA . LEU A 1 127 ? 11.292 -14.862 17.592 1.00 85.62 127 LEU A CA 1
ATOM 1006 C C . LEU A 1 127 ? 11.139 -13.724 16.572 1.00 85.62 127 LEU A C 1
ATOM 1008 O O . LEU A 1 127 ? 10.020 -13.357 16.212 1.00 85.62 127 LEU A O 1
ATOM 1012 N N . LEU A 1 128 ? 12.262 -13.193 16.078 1.00 81.44 128 LEU A N 1
ATOM 1013 C CA . LEU A 1 128 ? 12.251 -12.184 15.020 1.00 81.44 128 LEU A CA 1
ATOM 1014 C C . LEU A 1 128 ? 11.694 -12.767 13.722 1.00 81.44 128 LEU A C 1
ATOM 1016 O O . LEU A 1 128 ? 10.952 -12.068 13.046 1.00 81.44 128 LEU A O 1
ATOM 1020 N N . ARG A 1 129 ? 11.969 -14.040 13.410 1.00 81.31 129 ARG A N 1
ATOM 1021 C CA . ARG A 1 129 ? 11.424 -14.717 12.227 1.00 81.31 129 ARG A CA 1
ATOM 1022 C C . ARG A 1 129 ? 9.899 -14.803 12.272 1.00 81.31 129 ARG A C 1
ATOM 1024 O O . ARG A 1 129 ? 9.250 -14.477 11.285 1.00 81.31 129 ARG A O 1
ATOM 1031 N N . GLY A 1 130 ? 9.314 -15.150 13.421 1.00 82.88 130 GLY A N 1
ATOM 1032 C CA . GLY A 1 130 ? 7.855 -15.157 13.582 1.00 82.88 130 GLY A CA 1
ATOM 1033 C C . GLY A 1 130 ? 7.238 -13.762 13.431 1.00 82.88 130 GLY A C 1
ATOM 1034 O O . GLY A 1 130 ? 6.220 -13.587 12.759 1.00 82.88 130 GLY A O 1
ATOM 1035 N N . LEU A 1 131 ? 7.890 -12.745 13.999 1.00 88.81 131 LEU A N 1
ATOM 1036 C CA . LEU A 1 131 ? 7.421 -11.363 13.912 1.00 88.81 131 LEU A CA 1
ATOM 1037 C C . LEU A 1 131 ? 7.579 -10.793 12.492 1.00 88.81 131 LEU A C 1
ATOM 1039 O O . LEU A 1 131 ? 6.686 -10.105 12.008 1.00 88.81 131 LEU A O 1
ATOM 1043 N N . GLN A 1 132 ? 8.658 -11.142 11.792 1.00 82.44 132 GLN A N 1
ATOM 1044 C CA . GLN A 1 132 ? 8.891 -10.791 10.391 1.00 82.44 132 GLN A CA 1
ATOM 1045 C C . GLN A 1 132 ? 7.952 -11.521 9.436 1.00 82.44 132 GLN A C 1
ATOM 1047 O O . GLN A 1 132 ? 7.513 -10.920 8.467 1.00 82.44 13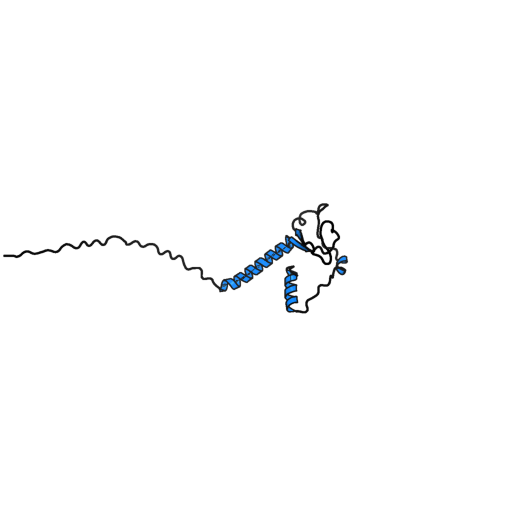2 GLN A O 1
ATOM 1052 N N . GLN A 1 133 ? 7.579 -12.772 9.707 1.00 78.25 133 GLN A N 1
ATOM 1053 C CA . GLN A 1 133 ? 6.558 -13.476 8.924 1.00 78.25 133 GLN A CA 1
ATOM 1054 C C . GLN A 1 133 ? 5.189 -12.803 9.066 1.00 78.25 133 GLN A C 1
ATOM 1056 O O . GLN A 1 133 ? 4.497 -12.587 8.071 1.00 78.25 133 GLN A O 1
ATOM 1061 N N . ALA A 1 134 ? 4.819 -12.395 10.283 1.00 81.94 134 ALA A N 1
ATOM 1062 C CA . ALA A 1 134 ? 3.609 -11.609 10.508 1.00 81.94 134 ALA A CA 1
ATOM 1063 C C . ALA A 1 134 ? 3.690 -10.227 9.833 1.00 81.94 134 ALA A C 1
ATOM 1065 O O . ALA A 1 134 ? 2.725 -9.779 9.215 1.00 81.94 134 ALA A O 1
ATOM 1066 N N . ALA A 1 135 ? 4.851 -9.574 9.896 1.00 82.44 135 ALA A N 1
ATOM 1067 C CA . ALA A 1 135 ? 5.100 -8.303 9.226 1.00 82.44 135 ALA A CA 1
ATOM 1068 C C . ALA A 1 135 ? 5.046 -8.438 7.695 1.00 82.44 135 ALA A C 1
ATOM 1070 O O . ALA A 1 135 ? 4.446 -7.592 7.042 1.00 82.44 135 ALA A O 1
ATOM 1071 N N . ALA A 1 136 ? 5.580 -9.517 7.120 1.00 80.50 136 ALA A N 1
ATOM 1072 C CA . ALA A 1 136 ? 5.562 -9.802 5.686 1.00 80.50 136 ALA A CA 1
ATOM 1073 C C . ALA A 1 136 ? 4.142 -10.076 5.168 1.00 80.50 136 ALA A C 1
ATOM 1075 O O . ALA A 1 136 ? 3.782 -9.611 4.087 1.00 80.50 136 ALA A O 1
ATOM 1076 N N . LEU A 1 137 ? 3.294 -10.743 5.963 1.00 77.12 137 LEU A N 1
ATOM 1077 C CA . LEU A 1 137 ? 1.860 -10.882 5.666 1.00 77.12 137 LEU A CA 1
ATOM 1078 C C . LEU A 1 137 ? 1.141 -9.522 5.598 1.00 77.12 137 LEU A C 1
ATOM 1080 O O . LEU A 1 137 ? 0.154 -9.383 4.879 1.00 77.12 137 LEU A O 1
ATOM 1084 N N . ILE A 1 138 ? 1.664 -8.519 6.307 1.00 79.00 138 ILE A N 1
ATOM 1085 C CA . ILE A 1 138 ? 1.178 -7.130 6.326 1.00 79.00 138 ILE A CA 1
ATOM 1086 C C . ILE A 1 138 ? 1.991 -6.235 5.354 1.00 79.00 138 ILE A C 1
ATOM 1088 O O . ILE A 1 138 ? 1.678 -5.062 5.180 1.00 79.00 138 ILE A O 1
ATOM 1092 N N . GLY A 1 139 ? 3.013 -6.776 4.678 1.00 67.94 139 GLY A N 1
ATOM 1093 C CA . GLY A 1 139 ? 3.862 -6.052 3.723 1.00 67.94 139 GLY A CA 1
ATOM 1094 C C . GLY A 1 139 ? 4.894 -5.098 4.342 1.00 67.94 139 GLY A C 1
ATOM 1095 O O . GLY A 1 139 ? 5.336 -4.172 3.668 1.00 67.94 139 GLY A O 1
ATOM 1096 N N . LEU A 1 140 ? 5.253 -5.292 5.614 1.00 70.81 140 LEU A N 1
ATOM 1097 C CA . LEU A 1 140 ? 6.191 -4.458 6.382 1.00 70.81 140 LEU A CA 1
ATOM 1098 C C . LEU A 1 140 ? 7.644 -4.980 6.397 1.00 70.81 140 LEU A C 1
ATOM 1100 O O . LEU A 1 140 ? 8.485 -4.360 7.046 1.00 70.81 140 LEU A O 1
ATOM 1104 N N . ALA A 1 141 ? 7.936 -6.097 5.724 1.00 54.16 141 ALA A N 1
ATOM 1105 C CA . ALA A 1 141 ? 9.263 -6.712 5.634 1.00 54.16 141 ALA A CA 1
ATOM 1106 C C . ALA A 1 141 ? 9.582 -7.132 4.195 1.00 54.16 141 ALA A C 1
ATOM 1108 O O . ALA A 1 141 ? 8.640 -7.586 3.499 1.00 54.16 141 ALA A O 1
#

Radius of gyration: 39.61 Å; chains: 1; bounding box: 78×76×117 Å

Secondary structure (DSSP, 8-state):
-PPPP-----------------------------HHHHHHHHHHHHHHHHHHHHHIIIIIEEEEE---GGGTTT----TTS---EEEEESSHHHHSPPPTT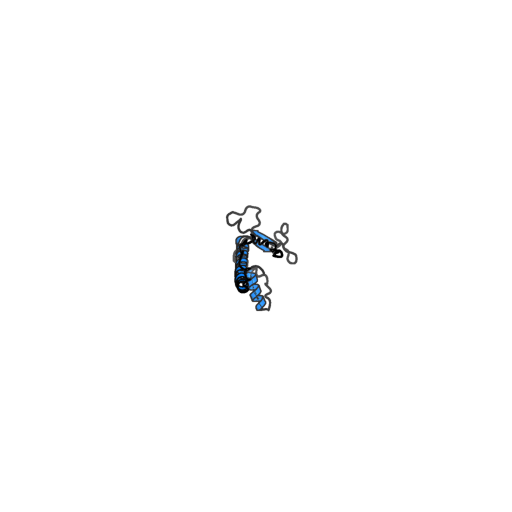-----PPPGGGGGG--------S-HHHHHHHHHHHHTT--

Sequence (141 aa):
MADPVPSTDPSRDDPDDTDRPRPRHRHRRQRGRKKGSFWRELPILLVTALVLTFLIQTFLARVYVIPSASMEQTLQGCTGCTNDRVLVDKVVYRFGEPSPGDVVVFRGPDSWAGSAEFERSEPDNVLLRGLQQAAALIGLA

Foldseek 3Di:
DDDDDDDDDDDPDDDDDDPDPDDPPPPDDDPPPPVVVCVVVVVVVVVVVLVVLCCCCVAAKPKDWDQDCPVVVPFDHDDPDDTDIDIDGRHVCVPDDDDPPDDDDDDDDPVPVVVPPPDPPQDPDPVVNVVVVVCVSSPND

pLDDT: mean 70.72, std 12.37, range [51.75, 95.25]